Protein AF-A0A1S8BPV1-F1 (afdb_monomer_lite)

Organism: NCBI:txid420778

pLDDT: mean 83.31, std 11.71, range [41.97, 96.44]

Structure (mmCIF, N/CA/C/O backbone):
data_AF-A0A1S8BPV1-F1
#
_entry.id   AF-A0A1S8BPV1-F1
#
loop_
_atom_site.group_PDB
_atom_site.id
_atom_site.type_symbol
_atom_site.label_atom_id
_atom_site.label_alt_id
_atom_site.label_comp_id
_atom_site.label_asym_id
_atom_site.label_entity_id
_atom_site.label_seq_id
_atom_site.pdbx_PDB_ins_code
_atom_site.Cartn_x
_atom_site.Cartn_y
_atom_site.Cartn_z
_atom_site.occupancy
_atom_site.B_iso_or_equiv
_atom_site.auth_seq_id
_atom_site.auth_comp_id
_atom_site.auth_asym_id
_atom_site.auth_atom_id
_atom_site.pdbx_PDB_model_num
ATOM 1 N N . MET A 1 1 ? 8.849 -17.148 -12.927 1.00 41.97 1 MET A N 1
ATOM 2 C CA . MET A 1 1 ? 7.540 -16.476 -13.059 1.00 41.97 1 MET A CA 1
ATOM 3 C C . MET A 1 1 ? 7.365 -15.574 -11.852 1.00 41.97 1 MET A C 1
ATOM 5 O O . MET A 1 1 ? 7.253 -16.089 -10.745 1.00 41.97 1 MET A O 1
ATOM 9 N N . GLU A 1 2 ? 7.441 -14.257 -12.052 1.00 55.12 2 GLU A N 1
ATOM 10 C CA . GLU A 1 2 ? 7.115 -13.252 -11.029 1.00 55.12 2 GLU A CA 1
ATOM 11 C C . GLU A 1 2 ? 5.765 -13.599 -10.392 1.00 55.12 2 GLU A C 1
ATOM 13 O O . GLU A 1 2 ? 4.790 -13.853 -11.094 1.00 55.12 2 GLU A O 1
ATOM 18 N N . ALA A 1 3 ? 5.729 -13.703 -9.065 1.00 63.47 3 ALA A N 1
ATOM 19 C CA . ALA A 1 3 ? 4.706 -14.410 -8.292 1.00 63.47 3 ALA A CA 1
ATOM 20 C C . ALA A 1 3 ? 3.346 -13.680 -8.193 1.00 63.47 3 ALA A C 1
ATOM 22 O O . ALA A 1 3 ? 2.809 -13.526 -7.092 1.00 63.47 3 ALA A O 1
ATOM 23 N N . GLY A 1 4 ? 2.807 -13.219 -9.325 1.00 70.12 4 GLY A N 1
ATOM 24 C CA . GLY A 1 4 ? 1.541 -12.492 -9.421 1.00 70.12 4 GLY A CA 1
ATOM 25 C C . GLY A 1 4 ? 1.614 -11.040 -8.946 1.00 70.12 4 GLY A C 1
ATOM 26 O O . GLY A 1 4 ? 0.582 -10.477 -8.601 1.00 70.12 4 GLY A O 1
ATOM 27 N N . PHE A 1 5 ? 2.810 -10.440 -8.895 1.00 73.06 5 PHE A N 1
ATOM 28 C CA . PHE A 1 5 ? 3.022 -9.036 -8.511 1.00 73.06 5 PHE A CA 1
ATOM 29 C C . PHE A 1 5 ? 3.254 -8.120 -9.718 1.00 73.06 5 PHE A C 1
ATOM 31 O O . PHE A 1 5 ? 4.136 -7.262 -9.694 1.00 73.06 5 PHE A O 1
ATOM 38 N N . SER A 1 6 ? 2.499 -8.332 -10.790 1.00 74.94 6 SER A N 1
ATOM 39 C CA . SER A 1 6 ? 2.579 -7.514 -11.996 1.00 74.94 6 SER A CA 1
ATOM 40 C C . SER A 1 6 ? 1.189 -7.150 -12.511 1.00 74.94 6 SER A C 1
ATOM 42 O O . SER A 1 6 ? 0.209 -7.865 -12.286 1.00 74.94 6 SER A O 1
ATOM 44 N N . SER A 1 7 ? 1.104 -6.005 -13.182 1.00 76.31 7 SER A N 1
ATOM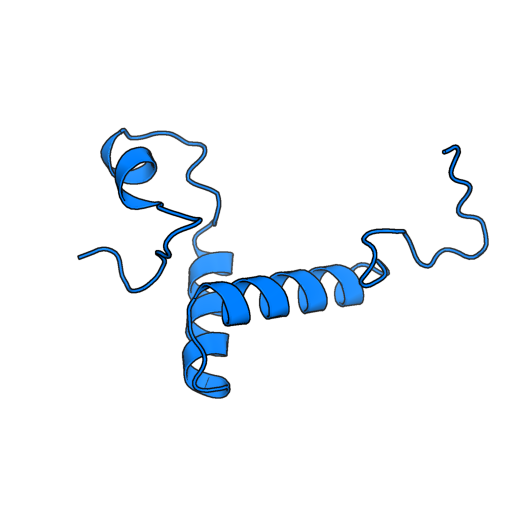 45 C CA . SER A 1 7 ? -0.066 -5.520 -13.911 1.00 76.31 7 SER A CA 1
ATOM 46 C C . SER A 1 7 ? 0.365 -4.643 -15.091 1.00 76.31 7 SER A C 1
ATOM 48 O O . SER A 1 7 ? 1.544 -4.325 -15.239 1.00 76.31 7 SER A O 1
ATOM 50 N N . ALA A 1 8 ? -0.590 -4.201 -15.916 1.00 77.19 8 ALA A N 1
ATOM 51 C CA . ALA A 1 8 ? -0.323 -3.303 -17.045 1.00 77.19 8 ALA A CA 1
ATOM 52 C C . ALA A 1 8 ? 0.336 -1.969 -16.636 1.00 77.19 8 ALA A C 1
ATOM 54 O O . ALA A 1 8 ? 0.993 -1.330 -17.453 1.00 77.19 8 ALA A O 1
ATOM 55 N N . HIS A 1 9 ? 0.171 -1.549 -15.379 1.00 72.69 9 HIS A N 1
ATOM 56 C CA . HIS A 1 9 ? 0.708 -0.291 -14.856 1.00 72.69 9 HIS A CA 1
ATOM 57 C C . HIS A 1 9 ? 1.895 -0.486 -13.911 1.00 72.69 9 HIS A C 1
ATOM 59 O O . HIS A 1 9 ? 2.444 0.493 -13.402 1.00 72.69 9 HIS A O 1
ATOM 65 N N . PHE A 1 10 ? 2.270 -1.731 -13.619 1.00 71.50 10 PHE A N 1
ATOM 66 C CA . PHE A 1 10 ? 3.313 -2.018 -12.650 1.00 71.50 10 PHE A CA 1
ATOM 67 C C . PHE A 1 10 ? 3.985 -3.352 -12.950 1.00 71.50 10 PHE A C 1
ATOM 69 O O . PHE A 1 10 ? 3.404 -4.412 -12.725 1.00 71.50 10 PHE A O 1
ATOM 76 N N . ASP A 1 11 ? 5.230 -3.293 -13.410 1.00 72.50 11 ASP A N 1
ATOM 77 C CA . ASP A 1 11 ? 6.073 -4.465 -13.606 1.00 72.50 11 ASP A CA 1
ATOM 78 C C . ASP A 1 11 ? 7.304 -4.390 -12.698 1.00 72.50 11 ASP A C 1
ATOM 80 O O . ASP A 1 11 ? 8.009 -3.383 -12.648 1.00 72.50 11 ASP A O 1
ATOM 84 N N . LEU A 1 12 ? 7.539 -5.470 -11.958 1.00 69.50 12 LEU A N 1
ATOM 85 C CA . LEU A 1 12 ? 8.683 -5.630 -11.063 1.00 69.50 12 LEU A CA 1
ATOM 86 C C . LEU A 1 12 ? 9.805 -6.460 -11.689 1.00 69.50 12 LEU A C 1
ATOM 88 O O . LEU A 1 12 ? 10.932 -6.404 -11.193 1.00 69.50 12 LEU A O 1
ATOM 92 N N . ALA A 1 13 ? 9.513 -7.214 -12.755 1.00 69.81 13 ALA A N 1
ATOM 93 C CA . ALA A 1 13 ? 10.426 -8.200 -13.321 1.00 69.81 13 ALA A CA 1
ATOM 94 C C . ALA A 1 13 ? 11.743 -7.558 -13.774 1.00 69.81 13 ALA A C 1
ATOM 96 O O . ALA A 1 13 ? 12.820 -8.053 -13.445 1.00 69.81 13 ALA A O 1
ATOM 97 N N . GLY A 1 14 ? 11.657 -6.426 -14.481 1.00 68.50 14 GLY A N 1
ATOM 98 C CA . GLY A 1 14 ? 12.825 -5.724 -15.017 1.00 68.50 14 GLY A CA 1
ATOM 99 C C . GLY A 1 14 ? 13.774 -5.198 -13.937 1.00 68.50 14 GLY A C 1
ATOM 100 O O . GLY A 1 14 ? 14.987 -5.371 -14.043 1.00 68.50 14 GLY A O 1
ATOM 101 N N . ASN A 1 15 ? 13.235 -4.623 -12.859 1.00 70.06 15 ASN A N 1
ATOM 102 C CA . ASN A 1 15 ? 14.046 -4.021 -11.795 1.00 70.06 15 ASN A CA 1
ATOM 103 C C . ASN A 1 15 ? 14.734 -5.088 -10.936 1.00 70.06 15 ASN A C 1
ATOM 105 O O . ASN A 1 15 ? 15.911 -4.960 -10.606 1.00 70.06 15 ASN A O 1
ATOM 109 N N . VAL A 1 16 ? 14.013 -6.166 -10.608 1.00 68.81 16 VAL A N 1
ATOM 110 C CA . VAL A 1 16 ? 14.558 -7.283 -9.824 1.00 68.81 16 VAL A CA 1
ATOM 111 C C . VAL A 1 16 ? 15.627 -8.032 -10.622 1.00 68.81 16 VAL A C 1
ATOM 113 O O . VAL A 1 16 ? 16.683 -8.341 -10.072 1.00 68.81 16 VAL A O 1
ATOM 116 N N . ALA A 1 17 ? 15.397 -8.277 -11.918 1.00 70.38 17 ALA A N 1
ATOM 117 C CA . ALA A 1 17 ? 16.374 -8.927 -12.792 1.00 70.38 17 ALA A CA 1
ATOM 118 C C . ALA A 1 17 ? 17.632 -8.071 -13.020 1.00 70.38 17 ALA A C 1
ATOM 120 O O . ALA A 1 17 ? 18.727 -8.615 -13.139 1.00 70.38 17 ALA A O 1
ATOM 121 N N . GLY A 1 18 ? 17.489 -6.743 -13.043 1.00 72.50 18 GLY A N 1
ATOM 122 C CA . GLY A 1 18 ? 18.601 -5.799 -13.168 1.00 72.50 18 GLY A CA 1
ATOM 123 C C . GLY A 1 18 ? 19.393 -5.555 -11.879 1.00 72.50 18 GLY A C 1
ATOM 124 O O . GLY A 1 18 ? 20.344 -4.778 -11.906 1.00 72.50 18 GLY A O 1
ATOM 125 N N . GLY A 1 19 ? 19.011 -6.172 -10.752 1.00 65.44 19 GLY A N 1
ATOM 126 C CA . GLY A 1 19 ? 19.632 -5.910 -9.449 1.00 65.44 19 GLY A CA 1
ATOM 127 C C . GLY A 1 19 ? 19.389 -4.489 -8.923 1.00 65.44 19 GLY A C 1
ATOM 128 O O . GLY A 1 19 ? 20.141 -4.021 -8.069 1.00 65.44 19 GLY A O 1
ATOM 129 N N . ASP A 1 20 ? 18.363 -3.791 -9.426 1.00 67.00 20 ASP A N 1
ATOM 130 C CA . ASP A 1 20 ? 18.021 -2.435 -8.994 1.00 67.00 20 ASP A CA 1
ATOM 131 C C . ASP A 1 20 ? 17.413 -2.486 -7.583 1.00 67.00 20 ASP A C 1
ATOM 133 O O . ASP A 1 20 ? 16.427 -3.180 -7.312 1.00 67.00 20 ASP A O 1
ATOM 137 N N . SER A 1 21 ? 17.999 -1.720 -6.663 1.00 65.44 21 SER A N 1
ATOM 138 C CA . SER A 1 21 ? 17.534 -1.588 -5.281 1.00 65.44 21 SER A CA 1
ATOM 139 C C . SER A 1 21 ? 16.156 -0.922 -5.176 1.00 65.44 21 SER A C 1
ATOM 141 O O . SER A 1 21 ? 15.477 -1.061 -4.157 1.00 65.44 21 SER A O 1
ATOM 143 N N . ARG A 1 22 ? 15.682 -0.263 -6.240 1.00 65.31 22 ARG A N 1
ATOM 144 C CA . ARG A 1 22 ? 14.350 0.351 -6.356 1.00 65.31 22 ARG A CA 1
ATOM 145 C C . ARG A 1 22 ? 13.274 -0.655 -6.775 1.00 65.31 22 ARG A C 1
ATOM 147 O O . ARG A 1 22 ? 12.360 -0.329 -7.529 1.00 65.31 22 ARG A O 1
ATOM 154 N N . ALA A 1 23 ? 13.318 -1.870 -6.235 1.00 65.44 23 ALA A N 1
ATOM 155 C CA . ALA A 1 23 ? 12.324 -2.917 -6.485 1.00 65.44 23 ALA A CA 1
ATOM 156 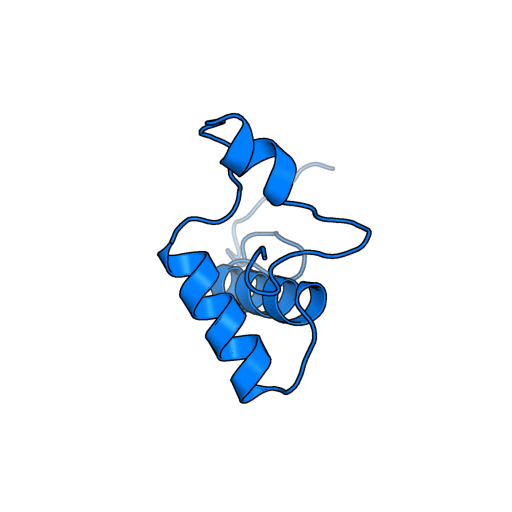C C . ALA A 1 23 ? 10.902 -2.586 -5.959 1.00 65.44 23 ALA A C 1
ATOM 158 O O . ALA A 1 23 ? 9.991 -3.400 -6.092 1.00 65.44 23 ALA A O 1
ATOM 159 N N . GLY A 1 24 ? 10.686 -1.409 -5.358 1.00 69.56 24 GLY A N 1
ATOM 160 C CA . GLY A 1 24 ? 9.376 -0.863 -4.991 1.00 69.56 24 GLY A CA 1
ATOM 161 C C . GLY A 1 24 ? 8.739 -1.500 -3.755 1.00 69.56 24 GLY A C 1
ATOM 162 O O . GLY A 1 24 ? 8.502 -0.816 -2.765 1.00 69.56 24 GLY A O 1
ATOM 163 N N . LEU A 1 25 ? 8.453 -2.803 -3.801 1.00 70.62 25 LEU A N 1
ATOM 164 C CA . LEU A 1 25 ? 7.878 -3.556 -2.685 1.00 70.62 25 LEU A CA 1
ATOM 165 C C . LEU A 1 25 ? 8.970 -4.349 -1.962 1.00 70.62 25 LEU A C 1
ATOM 167 O O . LEU A 1 25 ? 9.569 -5.259 -2.544 1.00 70.62 25 LEU A O 1
ATOM 171 N N . ASP A 1 26 ? 9.180 -4.042 -0.681 1.00 78.19 26 ASP A N 1
ATOM 172 C CA . ASP A 1 26 ? 9.987 -4.880 0.204 1.00 78.19 26 ASP A CA 1
ATOM 173 C C . ASP A 1 26 ? 9.331 -6.264 0.426 1.00 78.19 26 ASP A C 1
ATOM 175 O O . ASP A 1 26 ? 8.181 -6.522 0.044 1.00 78.19 26 ASP A O 1
ATOM 179 N N . GLY A 1 27 ? 10.078 -7.200 1.017 1.00 81.56 27 GLY A N 1
ATOM 180 C CA . GLY A 1 27 ? 9.601 -8.571 1.228 1.00 81.56 27 GLY A CA 1
ATOM 181 C C . GLY A 1 27 ? 8.333 -8.659 2.088 1.00 81.56 27 GLY A C 1
ATOM 182 O O . GLY A 1 27 ? 7.473 -9.504 1.826 1.00 81.56 27 GLY A O 1
ATOM 183 N N . ALA A 1 28 ? 8.180 -7.764 3.066 1.00 85.19 28 ALA A N 1
ATOM 184 C CA . ALA A 1 28 ? 7.014 -7.727 3.942 1.00 85.19 28 ALA A CA 1
ATOM 185 C C . ALA A 1 28 ? 5.773 -7.221 3.192 1.00 85.19 28 ALA A C 1
ATOM 187 O O . ALA A 1 28 ? 4.701 -7.825 3.276 1.00 85.19 28 ALA A O 1
ATOM 188 N N . ALA A 1 29 ? 5.929 -6.174 2.384 1.00 86.12 29 ALA A N 1
ATOM 189 C CA . ALA A 1 29 ? 4.872 -5.623 1.552 1.00 86.12 29 ALA A CA 1
ATOM 190 C C . ALA A 1 29 ? 4.381 -6.651 0.520 1.00 86.12 29 ALA A C 1
ATOM 192 O O . ALA A 1 29 ? 3.174 -6.813 0.338 1.00 86.12 29 ALA A O 1
ATOM 193 N N . LYS A 1 30 ? 5.289 -7.417 -0.104 1.00 87.62 30 LYS A N 1
ATOM 194 C CA . LYS A 1 30 ? 4.919 -8.522 -1.009 1.00 87.62 30 LYS A CA 1
ATOM 195 C C . LYS A 1 30 ? 4.082 -9.587 -0.295 1.00 87.62 30 LYS A C 1
ATOM 197 O O . LYS A 1 30 ? 3.054 -10.018 -0.822 1.00 87.62 30 LYS A O 1
ATOM 202 N N . ALA A 1 31 ? 4.496 -10.012 0.899 1.00 90.44 31 ALA A N 1
ATOM 203 C CA . ALA A 1 31 ? 3.751 -11.002 1.674 1.00 90.44 31 ALA A CA 1
ATOM 204 C C . ALA A 1 31 ? 2.329 -10.516 2.000 1.00 90.44 31 ALA A C 1
ATOM 206 O O . ALA A 1 31 ? 1.365 -11.264 1.822 1.00 90.44 31 ALA A O 1
ATOM 207 N N . GLU A 1 32 ? 2.192 -9.250 2.389 1.00 92.19 32 GLU A N 1
ATOM 208 C CA . GLU A 1 32 ? 0.907 -8.668 2.762 1.00 92.19 32 GLU A CA 1
ATOM 209 C C . GLU A 1 32 ? -0.027 -8.471 1.563 1.00 92.19 32 GLU A C 1
ATOM 211 O O . GLU A 1 32 ? -1.197 -8.850 1.621 1.00 92.19 32 GLU A O 1
ATOM 216 N N . VAL A 1 33 ? 0.487 -7.977 0.434 1.00 92.25 33 VAL A N 1
ATOM 217 C CA . VAL A 1 33 ? -0.297 -7.866 -0.806 1.00 92.25 33 VAL A CA 1
ATOM 218 C C . VAL A 1 33 ? -0.806 -9.241 -1.237 1.00 92.25 33 VAL A C 1
ATOM 220 O O . VAL A 1 33 ? -1.991 -9.398 -1.523 1.00 92.25 33 VAL A O 1
ATOM 223 N N . ARG A 1 34 ? 0.043 -10.276 -1.192 1.00 92.50 34 ARG A N 1
ATOM 224 C CA . ARG A 1 34 ? -0.377 -11.650 -1.507 1.00 92.50 34 ARG A CA 1
ATOM 225 C C . ARG A 1 34 ? -1.445 -12.166 -0.540 1.00 92.50 34 ARG A C 1
ATOM 227 O O . ARG A 1 34 ? -2.362 -12.870 -0.966 1.00 92.50 34 ARG A O 1
ATOM 234 N N . ARG A 1 35 ? -1.343 -11.829 0.749 1.00 94.88 35 ARG A N 1
ATOM 235 C CA . ARG A 1 35 ? -2.361 -12.164 1.753 1.00 94.88 35 ARG A CA 1
ATOM 236 C C . ARG A 1 35 ? -3.700 -11.512 1.407 1.00 94.88 35 ARG A C 1
ATOM 238 O O . ARG A 1 35 ? -4.716 -12.198 1.443 1.00 94.88 35 ARG A O 1
ATOM 245 N N . ILE A 1 36 ? -3.702 -10.235 1.020 1.00 95.44 36 ILE A N 1
ATOM 246 C CA . ILE A 1 36 ? -4.913 -9.502 0.621 1.00 95.44 36 ILE A CA 1
ATOM 247 C C . ILE A 1 36 ? -5.529 -10.104 -0.646 1.00 95.44 36 ILE A C 1
ATOM 249 O O . ILE A 1 36 ? -6.733 -10.351 -0.652 1.00 95.44 36 ILE A O 1
ATOM 253 N N . MET A 1 37 ? -4.720 -10.412 -1.667 1.00 94.88 37 MET A N 1
ATOM 254 C CA . MET A 1 37 ? -5.194 -11.069 -2.896 1.00 94.88 37 MET A CA 1
ATOM 255 C C . MET A 1 37 ? -5.945 -12.366 -2.577 1.00 94.88 37 MET A C 1
ATOM 257 O O . MET A 1 37 ? -7.047 -12.584 -3.070 1.00 94.88 37 MET A O 1
ATOM 261 N N . ARG A 1 38 ? -5.382 -13.211 -1.700 1.00 94.94 38 ARG A N 1
ATOM 262 C CA . ARG A 1 38 ? -6.013 -14.474 -1.283 1.00 94.94 38 ARG A CA 1
ATOM 263 C C . ARG A 1 38 ? -7.261 -14.259 -0.433 1.00 94.94 38 ARG A C 1
ATOM 265 O O . ARG A 1 38 ? -8.253 -14.943 -0.640 1.00 94.94 38 ARG A O 1
ATOM 272 N N . ALA A 1 39 ? -7.210 -13.330 0.518 1.00 96.44 39 ALA A N 1
ATOM 273 C CA . ALA A 1 39 ? -8.306 -13.092 1.452 1.00 96.44 39 ALA A CA 1
ATOM 274 C C . ALA A 1 39 ? -9.525 -12.430 0.792 1.00 96.44 39 ALA A C 1
ATOM 276 O O . ALA A 1 39 ? -10.648 -12.669 1.221 1.00 96.44 39 ALA A O 1
ATOM 277 N N . ARG A 1 40 ? -9.309 -11.585 -0.225 1.00 94.44 40 ARG A N 1
ATOM 278 C CA . ARG A 1 40 ? -10.377 -10.833 -0.902 1.00 94.44 40 ARG A CA 1
ATOM 279 C C . ARG A 1 40 ? -10.693 -11.324 -2.313 1.00 94.44 40 ARG A C 1
ATOM 281 O O . ARG A 1 40 ? -11.631 -10.819 -2.915 1.00 94.44 40 ARG A O 1
ATOM 288 N N . GLY A 1 41 ? -9.928 -12.282 -2.837 1.00 94.25 41 GLY A N 1
ATOM 289 C CA . GLY A 1 41 ? -10.111 -12.802 -4.192 1.00 94.25 41 GLY A CA 1
ATOM 290 C C . GLY A 1 41 ? -9.862 -11.758 -5.283 1.00 94.25 41 GLY A C 1
ATOM 291 O O . GLY A 1 41 ? -10.496 -11.820 -6.331 1.00 94.25 41 GLY A O 1
ATOM 292 N N . CYS A 1 42 ? -8.978 -10.785 -5.038 1.00 94.25 42 CYS A N 1
ATOM 293 C CA . CYS A 1 42 ? -8.721 -9.672 -5.953 1.00 94.25 42 CYS A CA 1
ATOM 294 C C . CYS A 1 42 ? -7.344 -9.740 -6.630 1.00 94.25 42 CYS A C 1
ATOM 296 O O . CYS A 1 42 ? -6.429 -10.443 -6.189 1.00 94.25 42 CYS A O 1
ATOM 298 N N . GLY A 1 43 ? -7.204 -8.986 -7.724 1.00 91.38 43 GLY A N 1
ATOM 299 C CA . GLY A 1 43 ? -5.955 -8.856 -8.474 1.00 91.38 43 GLY A CA 1
ATOM 300 C C . GLY A 1 43 ? -4.898 -8.005 -7.760 1.00 91.38 43 GLY A C 1
ATOM 301 O O . GLY A 1 43 ? -5.155 -7.368 -6.738 1.00 91.38 43 GLY A O 1
ATOM 302 N N . PHE A 1 44 ? -3.692 -7.968 -8.333 1.00 90.44 44 PHE A N 1
ATOM 303 C CA . PHE A 1 44 ? -2.532 -7.304 -7.732 1.00 90.44 44 PHE A CA 1
ATOM 304 C C . PHE A 1 44 ? -2.743 -5.808 -7.467 1.00 90.44 44 PHE A C 1
ATOM 306 O O . PHE A 1 44 ? -2.459 -5.342 -6.364 1.00 90.44 44 PHE A O 1
ATOM 313 N N . ASP A 1 45 ? -3.269 -5.054 -8.436 1.00 90.56 45 ASP A N 1
ATOM 314 C CA . ASP A 1 45 ? -3.459 -3.608 -8.274 1.00 90.56 45 ASP A CA 1
ATOM 315 C C . ASP A 1 45 ? -4.473 -3.268 -7.186 1.00 90.56 45 ASP A C 1
ATOM 317 O O . ASP A 1 45 ? -4.244 -2.364 -6.380 1.00 90.56 45 ASP A O 1
ATOM 321 N N . GLU A 1 46 ? -5.566 -4.025 -7.111 1.00 92.88 46 GLU A N 1
ATOM 322 C CA . GLU A 1 46 ? -6.561 -3.832 -6.065 1.00 92.88 46 GLU A CA 1
ATOM 323 C C . GLU A 1 46 ? -5.990 -4.182 -4.689 1.00 92.88 46 GLU A C 1
ATOM 325 O O . GLU A 1 46 ? -6.123 -3.397 -3.747 1.00 92.88 46 GLU A O 1
ATOM 330 N N . ALA A 1 47 ? -5.289 -5.309 -4.572 1.00 94.19 47 ALA A N 1
ATOM 331 C CA . ALA A 1 47 ? -4.640 -5.694 -3.328 1.00 94.19 47 ALA A CA 1
ATOM 332 C C . ALA A 1 47 ? -3.577 -4.675 -2.884 1.00 94.19 47 ALA A C 1
ATOM 334 O O . ALA A 1 47 ? -3.497 -4.340 -1.702 1.00 94.19 47 ALA A O 1
ATOM 335 N N . ARG A 1 48 ? -2.799 -4.127 -3.826 1.00 91.50 48 ARG A N 1
ATOM 336 C CA . ARG A 1 48 ? -1.806 -3.074 -3.573 1.00 91.50 48 ARG A CA 1
ATOM 337 C C . ARG A 1 48 ? -2.461 -1.766 -3.129 1.00 91.50 48 ARG A C 1
ATOM 339 O O . ARG A 1 48 ? -1.971 -1.137 -2.192 1.00 91.50 48 ARG A O 1
ATOM 346 N N . ARG A 1 49 ? -3.584 -1.375 -3.742 1.00 91.94 49 ARG A N 1
ATOM 347 C CA . ARG A 1 49 ? -4.379 -0.211 -3.321 1.00 91.94 49 ARG A CA 1
ATOM 348 C C . ARG A 1 49 ? -4.876 -0.375 -1.886 1.00 91.94 49 ARG A C 1
ATOM 350 O O . ARG A 1 49 ? -4.701 0.538 -1.085 1.00 91.94 49 ARG A O 1
ATOM 357 N N . ILE A 1 50 ? -5.450 -1.532 -1.554 1.00 94.25 50 ILE A N 1
ATOM 358 C CA . ILE A 1 50 ? -5.943 -1.835 -0.201 1.00 94.25 50 ILE A CA 1
ATOM 359 C C . ILE A 1 50 ? -4.792 -1.808 0.807 1.00 94.25 50 ILE A C 1
ATOM 361 O O . ILE A 1 50 ? -4.901 -1.142 1.831 1.00 94.25 50 ILE A O 1
ATOM 365 N N . TYR A 1 51 ? -3.665 -2.451 0.489 1.00 93.19 51 TYR A N 1
ATOM 366 C CA . TYR A 1 51 ? -2.464 -2.417 1.325 1.00 93.19 51 TYR A CA 1
ATOM 367 C C . TYR A 1 51 ? -2.021 -0.981 1.644 1.00 93.19 51 TYR A C 1
ATOM 369 O O . TYR A 1 51 ? -1.732 -0.658 2.799 1.00 93.19 51 TYR A O 1
ATOM 377 N N . MET A 1 52 ? -1.997 -0.105 0.634 1.00 91.56 52 MET A N 1
ATOM 378 C CA . MET A 1 52 ? -1.629 1.297 0.825 1.00 91.56 52 MET A CA 1
ATOM 379 C C . MET A 1 52 ? -2.636 2.047 1.697 1.00 91.56 52 MET A C 1
ATOM 381 O O . MET A 1 52 ? -2.236 2.738 2.631 1.00 91.56 52 MET A O 1
ATOM 385 N N . GLN A 1 53 ? -3.933 1.871 1.447 1.00 92.88 53 G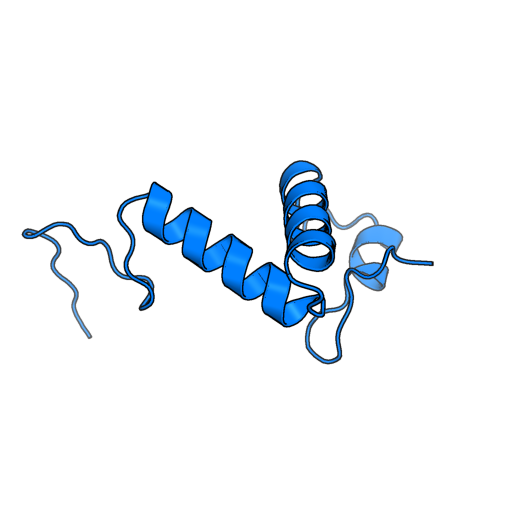LN A N 1
ATOM 386 C CA . GLN A 1 53 ? -4.985 2.503 2.246 1.00 92.88 53 GLN A CA 1
ATOM 387 C C . GLN A 1 53 ? -4.927 2.063 3.716 1.00 92.88 53 GLN A C 1
ATOM 389 O O . GLN A 1 53 ? -5.000 2.908 4.608 1.00 92.88 53 GLN A O 1
ATOM 394 N N . ASP A 1 54 ? -4.703 0.773 3.977 1.00 92.69 54 ASP A N 1
ATOM 395 C CA . ASP A 1 54 ? -4.537 0.240 5.332 1.00 92.69 54 ASP A CA 1
ATOM 396 C C . ASP A 1 54 ? -3.297 0.834 6.018 1.00 92.69 54 ASP A C 1
ATOM 398 O O . ASP A 1 54 ? -3.338 1.181 7.201 1.00 92.69 54 ASP A O 1
ATOM 402 N N . ARG A 1 55 ? -2.183 0.991 5.289 1.00 92.94 55 ARG A N 1
ATOM 403 C CA . ARG A 1 55 ? -0.975 1.662 5.801 1.00 92.94 55 ARG A CA 1
ATOM 404 C C . ARG A 1 55 ? -1.232 3.134 6.101 1.00 92.94 55 ARG A C 1
ATOM 406 O O . ARG A 1 55 ? -0.802 3.590 7.155 1.00 92.94 55 ARG A O 1
ATOM 413 N N . PHE A 1 56 ? -1.932 3.861 5.238 1.00 92.56 56 PHE A N 1
ATOM 414 C CA . PHE A 1 56 ? -2.293 5.257 5.491 1.00 92.56 56 PHE A CA 1
ATOM 415 C C . PHE A 1 56 ? -3.150 5.390 6.743 1.00 92.56 56 PHE A C 1
ATOM 417 O O . PHE A 1 56 ? -2.783 6.132 7.652 1.00 92.56 56 PHE A O 1
ATOM 424 N N . ALA A 1 57 ? -4.210 4.590 6.857 1.00 91.81 57 ALA A N 1
ATOM 425 C CA . ALA A 1 57 ? -5.081 4.602 8.024 1.00 91.81 57 ALA A CA 1
ATOM 426 C C . ALA A 1 57 ? -4.307 4.321 9.325 1.00 91.81 57 ALA A C 1
ATOM 428 O O . ALA A 1 57 ? -4.446 5.068 10.292 1.00 91.81 57 ALA A O 1
ATOM 429 N N . LYS A 1 58 ? -3.423 3.311 9.329 1.00 93.12 58 LYS A N 1
ATOM 430 C CA . LYS A 1 58 ? -2.555 2.985 10.479 1.00 93.12 58 LYS A CA 1
ATOM 431 C C . LYS A 1 58 ? -1.614 4.125 10.883 1.00 93.12 58 LYS A C 1
ATOM 433 O O . LYS A 1 58 ? -1.184 4.163 12.028 1.00 93.12 58 LYS A O 1
ATOM 438 N N . ASN A 1 59 ? -1.282 5.027 9.960 1.00 92.69 59 ASN A N 1
ATOM 439 C CA . ASN A 1 59 ? -0.380 6.157 10.192 1.00 92.69 59 ASN A CA 1
ATOM 440 C C . ASN A 1 59 ? -1.124 7.503 10.291 1.00 92.69 59 ASN A C 1
ATOM 442 O O . ASN A 1 59 ? -0.501 8.547 10.142 1.00 92.69 59 ASN A O 1
ATOM 446 N N . ASN A 1 60 ? -2.441 7.499 10.543 1.00 91.62 60 ASN A N 1
ATOM 447 C CA . ASN A 1 60 ? -3.277 8.708 10.602 1.00 91.62 60 ASN A CA 1
ATOM 448 C C . ASN A 1 60 ? -3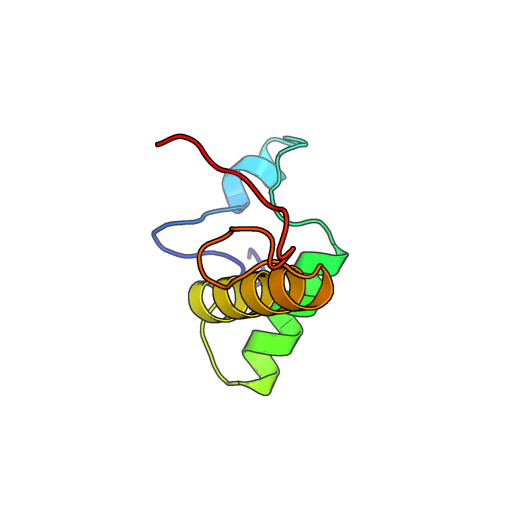.238 9.559 9.320 1.00 91.62 60 ASN A C 1
ATOM 450 O O . ASN A 1 60 ? -3.335 10.784 9.366 1.00 91.62 60 ASN A O 1
ATOM 454 N N . ILE A 1 61 ? -3.137 8.904 8.166 1.00 94.38 61 ILE A N 1
ATOM 455 C CA . ILE A 1 61 ? -3.217 9.522 6.842 1.00 94.38 61 ILE A CA 1
ATOM 456 C C . ILE A 1 61 ? -4.588 9.191 6.232 1.00 94.38 61 ILE A C 1
ATOM 458 O O . ILE A 1 61 ? -5.121 8.083 6.355 1.00 94.38 61 ILE A O 1
ATOM 462 N N . GLY A 1 62 ? -5.220 10.191 5.632 1.00 90.94 62 GLY A N 1
ATOM 463 C CA . GLY A 1 62 ? -6.463 10.083 4.888 1.00 90.94 62 GLY A CA 1
ATOM 464 C C . GLY A 1 62 ? -6.305 9.290 3.586 1.00 90.94 62 GLY A C 1
ATOM 465 O O . GLY A 1 62 ? -5.195 9.088 3.093 1.00 90.94 62 GLY A O 1
ATOM 466 N N . PRO A 1 63 ? -7.416 8.811 3.004 1.00 88.75 63 PRO A N 1
ATOM 467 C CA . PRO A 1 63 ? -7.392 8.140 1.702 1.00 88.75 63 PRO A CA 1
ATOM 468 C C . PRO A 1 63 ? -6.959 9.071 0.554 1.00 88.75 63 PRO A C 1
ATOM 470 O O . PRO A 1 63 ? -6.556 8.590 -0.498 1.00 88.75 63 PRO A O 1
ATOM 473 N N . ASP A 1 64 ? -7.025 10.383 0.771 1.00 87.81 64 ASP A N 1
ATOM 474 C CA . ASP A 1 64 ? -6.525 11.456 -0.092 1.00 87.81 64 ASP A CA 1
ATOM 475 C C . ASP A 1 64 ? -5.012 11.710 0.062 1.00 87.81 64 ASP A C 1
ATOM 477 O O . ASP A 1 64 ? -4.456 12.582 -0.603 1.00 87.81 64 ASP A O 1
ATOM 481 N N . GLY A 1 65 ? -4.334 10.961 0.939 1.00 87.50 65 GLY A N 1
ATOM 482 C CA . GLY A 1 65 ? -2.902 11.092 1.202 1.00 87.50 65 GLY A CA 1
ATOM 483 C C . GLY A 1 65 ? -2.536 12.232 2.155 1.00 87.50 65 GLY A C 1
ATOM 484 O O . GLY A 1 65 ? -1.349 12.463 2.384 1.00 87.50 65 GLY A O 1
ATOM 485 N N . ARG A 1 66 ? -3.516 12.936 2.739 1.00 90.38 66 ARG A N 1
ATOM 486 C CA . ARG A 1 66 ? -3.262 14.034 3.682 1.00 90.38 66 ARG A CA 1
ATOM 487 C C . ARG A 1 66 ? -3.261 13.543 5.132 1.00 90.38 66 ARG A C 1
ATOM 489 O O . ARG A 1 66 ? -4.043 12.657 5.470 1.00 90.38 66 ARG A O 1
ATOM 496 N N . PRO A 1 67 ? -2.417 14.089 6.022 1.00 93.06 67 PRO A N 1
ATOM 497 C CA . PRO A 1 67 ? -2.519 13.820 7.453 1.00 93.06 67 PRO A CA 1
ATOM 498 C C . PRO A 1 67 ? -3.911 14.166 7.989 1.00 93.06 67 PRO A C 1
ATOM 500 O O . PRO A 1 67 ? -4.501 15.171 7.605 1.00 93.06 67 PRO A O 1
ATOM 503 N N . ARG A 1 68 ? -4.422 13.357 8.919 1.00 89.06 68 ARG A N 1
ATOM 504 C CA . ARG A 1 68 ? -5.686 13.619 9.631 1.00 89.06 68 ARG A CA 1
ATOM 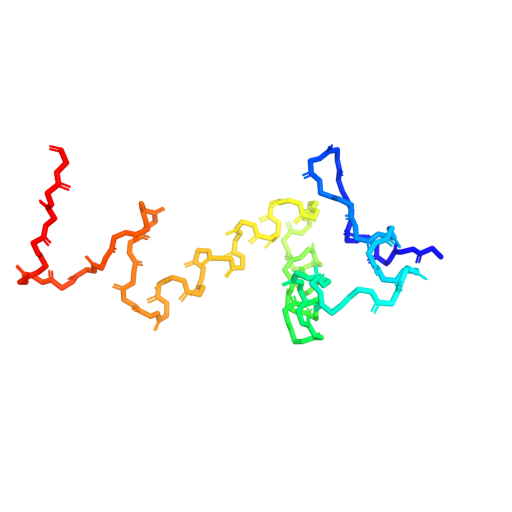505 C C . ARG A 1 68 ? -5.504 14.520 10.858 1.00 89.06 68 ARG A C 1
AT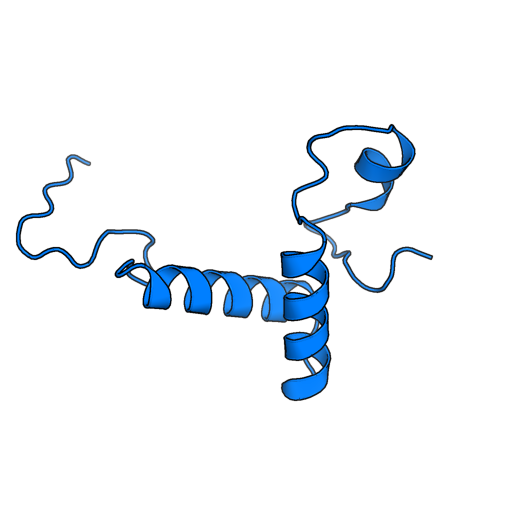OM 507 O O . ARG A 1 68 ? -6.405 14.609 11.687 1.00 89.06 68 ARG A O 1
ATOM 514 N N . ASP A 1 69 ? -4.335 15.140 11.003 1.00 90.38 69 ASP A N 1
ATOM 515 C CA . ASP A 1 69 ? -4.043 16.061 12.099 1.00 90.38 69 ASP A CA 1
ATOM 516 C C . ASP A 1 69 ? -4.923 17.322 11.961 1.00 90.38 69 ASP A C 1
ATOM 518 O O . ASP A 1 69 ? -4.862 17.983 10.922 1.00 90.38 69 ASP A O 1
ATOM 522 N N . PRO A 1 70 ? -5.721 17.694 12.982 1.00 86.62 70 PRO A N 1
ATOM 523 C CA . PRO A 1 70 ? -6.540 18.909 12.961 1.00 86.62 70 PRO A CA 1
ATOM 524 C C . PRO A 1 70 ? -5.750 20.208 12.743 1.00 86.62 70 PRO A C 1
ATOM 526 O O . PRO A 1 70 ? -6.331 21.223 12.368 1.00 86.62 70 PRO A O 1
ATOM 529 N N . LYS A 1 71 ? -4.440 20.195 13.010 1.00 90.75 71 LYS A N 1
ATOM 530 C CA . LYS A 1 71 ? -3.517 21.321 12.822 1.00 90.75 71 LYS A CA 1
ATOM 531 C C . LYS A 1 71 ? -2.711 21.218 11.527 1.00 90.75 71 LYS A C 1
ATOM 533 O O . LYS A 1 71 ? -1.815 22.032 11.310 1.00 90.75 71 LYS A O 1
ATOM 538 N N . PHE A 1 72 ? -2.989 20.231 10.675 1.00 89.38 72 PHE A N 1
ATOM 539 C CA . PHE A 1 72 ? -2.342 20.122 9.375 1.00 89.38 72 PHE A CA 1
ATOM 540 C C . PHE A 1 72 ? -2.721 21.315 8.486 1.00 89.38 72 PHE A C 1
ATOM 542 O O . PHE A 1 72 ? -3.898 21.572 8.238 1.00 89.38 72 PHE A O 1
ATOM 549 N N . VAL A 1 73 ? -1.712 22.026 7.982 1.00 87.69 73 VAL A N 1
ATOM 550 C CA . VAL A 1 73 ? -1.864 23.132 7.028 1.00 87.69 73 VAL A CA 1
ATOM 551 C C . VAL A 1 73 ? -1.210 22.719 5.713 1.00 87.69 73 VAL A C 1
ATOM 553 O O . VAL A 1 73 ? -0.045 22.326 5.696 1.00 87.69 73 VAL A O 1
ATOM 556 N N . SER A 1 74 ? -1.950 22.824 4.608 1.00 86.12 74 SER A N 1
ATOM 557 C CA . SER A 1 74 ? -1.431 22.610 3.254 1.00 86.12 74 SER A CA 1
ATOM 558 C C . SER A 1 74 ? -1.619 23.856 2.401 1.00 86.12 74 SER A C 1
ATOM 560 O O . SER A 1 74 ? -2.671 24.489 2.477 1.00 86.12 74 SER A O 1
ATOM 562 N N . PHE A 1 75 ? -0.652 24.144 1.537 1.00 85.50 75 PHE A N 1
ATOM 563 C CA . PHE A 1 75 ? -0.741 25.184 0.515 1.00 85.50 75 PHE A CA 1
ATOM 564 C C . PHE A 1 75 ? -0.875 24.496 -0.849 1.00 85.50 75 PHE A C 1
ATOM 566 O O . PHE A 1 75 ? -0.132 23.552 -1.125 1.00 85.50 75 PHE A O 1
ATOM 573 N N . SER A 1 76 ? -1.842 24.913 -1.662 1.00 78.38 76 SER A N 1
ATOM 574 C CA . SER A 1 76 ? -2.132 24.354 -2.991 1.00 78.38 76 SER A CA 1
ATOM 575 C C . SER A 1 76 ? -2.509 25.456 -3.955 1.00 78.38 76 SER A C 1
ATOM 577 O O . SER A 1 76 ? -3.279 26.331 -3.497 1.00 78.38 76 SER A O 1
#

Foldseek 3Di:
DPPQQDDPVDDQPVCVVVVHPPSPDDPVNVVQLVVQCVVVVDHSVVSNLVSVCVVCVVVCHDSVRHHVDPPDDDDD

Radius of gyration: 15.04 Å; chains: 1; bounding box: 30×42×30 Å

Sequence (76 aa):
MEAGFSSAHFDLAGNVAGGDSRAGLDGAAKAEVRRIMRARGCGFDEARRIYMQDRFAKNNIGPDGRPRDPKFVSFS

Secondary structure (DSSP, 8-state):
---S--BTTB--HHHHHTT-S--SS-HHHHHHHHHHHHHHT--HHHHHHHHHHHHHHHTTB-TTS-B--TT-----

InterPro domains:
  IPR018559 Protein of unknown function DUF2015 [PF09435] (1-75)
  IPR018559 Protein of unknown function DUF2015 [PTHR28023] (1-76)